Protein AF-A0A6P0Z2C8-F1 (afdb_monomer_lite)

Radius of gyration: 12.18 Å; chains: 1; bounding box: 26×21×36 Å

Sequence (54 aa):
QPTQRPTLRWIFQQFMAVHVAILNGVKHITNLTAQRQLILQFMGASCQKYYLLS

Secondary structure (DSSP, 8-state):
---SS--HHHHHHHHTT-EEEEETTEEEEES--HHHHHHHHTSHHHHHHHHHT-

Foldseek 3Di:
DDDPDDDPVNLVVQCPPWDWDQDPNDTDTPPCDPVNVVSQVVVDDVSCCVRVVD

Structure (mmCIF, N/CA/C/O backbone):
data_AF-A0A6P0Z2C8-F1
#
_entry.id   AF-A0A6P0Z2C8-F1
#
loop_
_atom_site.group_PDB
_atom_site.id
_atom_site.type_symbol
_atom_site.label_atom_id
_atom_site.label_alt_id
_atom_site.label_comp_id
_atom_site.label_asym_id
_atom_site.label_entity_id
_atom_site.label_seq_id
_atom_site.pdbx_PDB_ins_code
_atom_site.Cartn_x
_atom_site.Cartn_y
_atom_site.Cartn_z
_atom_site.occupancy
_atom_site.B_iso_or_equiv
_atom_site.auth_seq_id
_atom_site.auth_comp_id
_atom_site.auth_asym_id
_atom_site.auth_atom_id
_atom_site.pdbx_PDB_model_num
ATOM 1 N N . GLN A 1 1 ? 3.116 2.855 20.677 1.00 59.81 1 GLN A N 1
ATOM 2 C CA . GLN A 1 1 ? 1.759 2.267 20.719 1.00 59.81 1 GLN A CA 1
ATOM 3 C C . GLN A 1 1 ? 0.952 2.792 19.534 1.00 59.81 1 GLN A C 1
ATOM 5 O O . GLN A 1 1 ? 1.148 3.954 19.185 1.00 59.81 1 GLN A O 1
ATOM 10 N N . PRO A 1 2 ? 0.101 1.973 18.892 1.00 67.94 2 PRO A N 1
ATOM 11 C CA . PRO A 1 2 ? -0.813 2.438 17.849 1.00 67.94 2 PRO A CA 1
ATOM 12 C C . PRO A 1 2 ? -1.781 3.479 18.421 1.00 67.94 2 PRO A C 1
ATOM 14 O O . PRO A 1 2 ? -2.275 3.315 19.536 1.00 67.94 2 PRO A O 1
ATOM 17 N N . THR A 1 3 ? -2.043 4.557 17.681 1.00 77.81 3 THR A N 1
ATOM 18 C CA . THR A 1 3 ? -3.058 5.535 18.092 1.00 77.81 3 THR A CA 1
ATOM 19 C C . THR A 1 3 ? -4.452 4.955 17.871 1.00 77.81 3 THR A C 1
ATOM 21 O O . THR A 1 3 ? -4.743 4.419 16.805 1.00 77.81 3 THR A O 1
ATOM 24 N N . GLN A 1 4 ? -5.335 5.097 18.860 1.00 84.50 4 GLN A N 1
ATOM 25 C CA . GLN A 1 4 ? -6.751 4.731 18.721 1.00 84.50 4 GLN A CA 1
ATOM 26 C C . GLN A 1 4 ? -7.541 5.746 17.877 1.00 84.50 4 GLN A C 1
ATOM 28 O O . GLN A 1 4 ? -8.693 5.509 1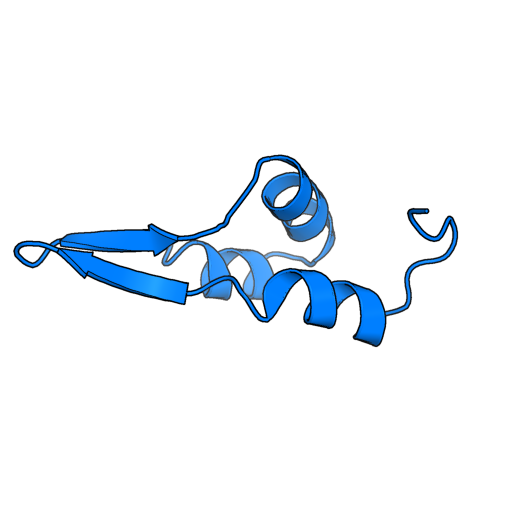7.530 1.00 84.50 4 GLN A O 1
ATOM 33 N N . ARG A 1 5 ? -6.932 6.894 17.549 1.00 86.19 5 ARG A N 1
ATOM 34 C CA . ARG A 1 5 ? -7.510 7.958 16.718 1.00 86.19 5 ARG A CA 1
ATOM 35 C C . ARG A 1 5 ? -6.501 8.353 15.638 1.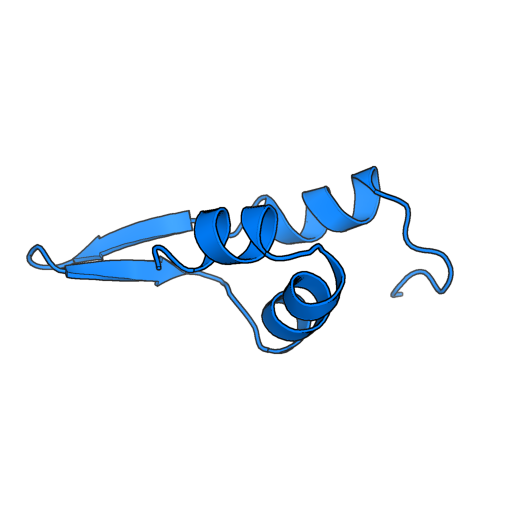00 86.19 5 ARG A C 1
ATOM 37 O O . ARG A 1 5 ? -5.775 9.338 15.808 1.00 86.19 5 ARG A O 1
ATOM 44 N N . PRO A 1 6 ? -6.363 7.553 14.569 1.00 86.38 6 PRO A N 1
ATOM 45 C CA . PRO A 1 6 ? -5.435 7.862 13.492 1.00 86.38 6 PRO A CA 1
ATOM 46 C C . PRO A 1 6 ? -5.877 9.129 12.759 1.00 86.38 6 PRO A C 1
ATOM 48 O O . PRO A 1 6 ? -7.033 9.278 12.374 1.00 86.38 6 PRO A O 1
ATOM 51 N N . THR A 1 7 ? -4.940 10.051 12.559 1.00 91.50 7 THR A N 1
ATOM 52 C CA . THR A 1 7 ? -5.139 11.189 11.656 1.00 91.50 7 THR A CA 1
ATOM 53 C C . THR A 1 7 ? -4.744 10.792 10.241 1.00 91.50 7 THR A C 1
ATOM 55 O O . THR A 1 7 ? -3.935 9.882 10.051 1.00 91.50 7 THR A O 1
ATOM 58 N N . LEU A 1 8 ? -5.234 11.519 9.236 1.00 89.00 8 LEU A N 1
ATOM 59 C CA . LEU A 1 8 ? -4.828 11.294 7.847 1.00 89.00 8 LEU A CA 1
ATOM 60 C C . LEU A 1 8 ? -3.301 11.411 7.665 1.00 89.00 8 LEU A C 1
ATOM 62 O O . LEU A 1 8 ? -2.691 10.605 6.967 1.00 89.00 8 LEU A O 1
ATOM 66 N N . ARG A 1 9 ? -2.659 12.349 8.376 1.00 92.19 9 ARG A N 1
ATOM 67 C CA . ARG A 1 9 ? -1.193 12.466 8.420 1.00 92.19 9 ARG A CA 1
ATOM 68 C C . ARG A 1 9 ? -0.539 11.193 8.956 1.00 92.19 9 ARG A C 1
ATOM 70 O O . ARG A 1 9 ? 0.410 10.705 8.352 1.00 92.19 9 ARG A O 1
ATOM 77 N N . TRP A 1 10 ? -1.030 10.666 10.077 1.00 90.69 10 TRP A N 1
ATOM 78 C CA . TRP A 1 10 ? -0.491 9.440 10.668 1.00 90.69 10 TRP A CA 1
ATOM 79 C C . TRP A 1 10 ? -0.665 8.244 9.729 1.00 90.69 10 TRP A C 1
ATOM 81 O O . TRP A 1 10 ? 0.258 7.449 9.572 1.00 90.69 10 TRP A O 1
ATOM 91 N N . ILE A 1 11 ? -1.817 8.155 9.056 1.00 89.50 11 ILE A N 1
ATOM 92 C CA . ILE A 1 11 ? -2.083 7.134 8.040 1.00 89.50 11 ILE A CA 1
ATOM 93 C C . ILE A 1 11 ? -1.027 7.221 6.939 1.00 89.50 11 ILE A C 1
ATOM 95 O O . ILE A 1 11 ? -0.325 6.243 6.711 1.00 89.50 11 ILE A O 1
ATOM 99 N N . PHE A 1 12 ? -0.817 8.389 6.326 1.00 88.94 12 PHE A N 1
ATOM 100 C CA . PHE A 1 12 ? 0.198 8.533 5.278 1.00 88.94 12 PHE A CA 1
ATOM 101 C C . PHE A 1 12 ? 1.626 8.257 5.767 1.00 88.94 12 PHE A C 1
ATOM 103 O O . PHE A 1 12 ? 2.411 7.674 5.022 1.00 88.94 12 PHE A O 1
ATOM 110 N N . GLN A 1 13 ? 1.957 8.565 7.025 1.00 90.38 13 GLN A N 1
ATOM 111 C CA . GLN A 1 13 ? 3.244 8.176 7.617 1.00 90.38 13 GLN A CA 1
ATOM 112 C C . GLN A 1 13 ? 3.440 6.655 7.649 1.00 90.38 13 GLN A C 1
ATOM 114 O O . GLN A 1 13 ? 4.555 6.186 7.424 1.00 90.38 13 GLN A O 1
ATOM 119 N N . GLN A 1 14 ? 2.376 5.871 7.858 1.00 88.25 14 GLN A N 1
ATOM 120 C CA . GLN A 1 14 ? 2.464 4.412 7.757 1.00 88.25 14 GLN A CA 1
ATOM 121 C C . GLN A 1 14 ? 2.790 3.943 6.335 1.00 88.25 14 GLN A C 1
ATOM 123 O O . GLN A 1 14 ? 3.369 2.875 6.188 1.00 88.25 14 GLN A O 1
ATOM 128 N N . PHE A 1 15 ? 2.474 4.719 5.296 1.00 91.38 15 PHE A N 1
ATOM 129 C CA . PHE A 1 15 ? 2.735 4.355 3.899 1.00 91.38 15 PHE A CA 1
ATOM 130 C C . PHE A 1 15 ? 4.019 4.950 3.316 1.00 91.38 15 PHE A C 1
ATOM 132 O O . PHE A 1 15 ? 4.411 4.548 2.225 1.00 91.38 15 PHE A O 1
ATOM 139 N N . MET A 1 16 ? 4.715 5.847 4.024 1.00 90.38 16 MET A N 1
ATOM 140 C CA . MET A 1 16 ? 5.943 6.488 3.519 1.00 90.38 16 MET A CA 1
ATOM 141 C C . MET A 1 16 ? 7.044 5.497 3.131 1.00 90.38 16 MET A C 1
ATOM 143 O O . MET A 1 16 ? 7.852 5.797 2.262 1.00 90.38 16 MET A O 1
ATOM 147 N N . ALA A 1 17 ? 7.073 4.335 3.783 1.00 89.38 17 ALA A N 1
ATOM 148 C CA . ALA A 1 17 ? 8.069 3.300 3.539 1.00 89.38 17 ALA A CA 1
ATOM 149 C C . ALA A 1 17 ? 7.588 2.203 2.569 1.00 89.38 17 ALA A C 1
ATOM 151 O O . ALA A 1 17 ? 8.245 1.168 2.470 1.00 89.38 17 ALA A O 1
ATOM 152 N N . VAL A 1 18 ? 6.417 2.369 1.937 1.00 91.62 18 VAL A N 1
ATOM 153 C CA . VAL A 1 18 ? 5.935 1.494 0.856 1.00 91.62 18 VAL A CA 1
ATOM 154 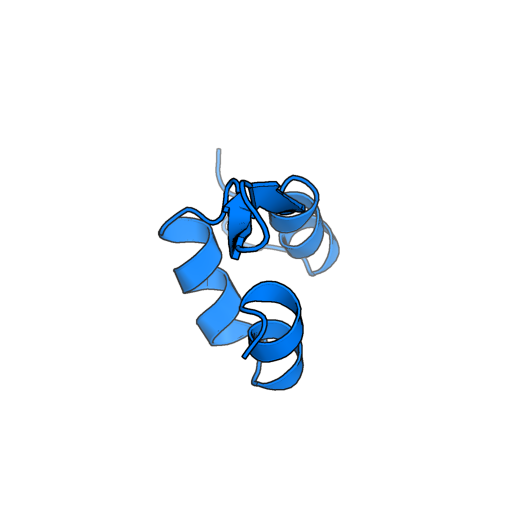C C . VAL A 1 18 ? 6.520 1.997 -0.457 1.00 91.62 18 VAL A C 1
ATOM 156 O O . VAL A 1 18 ? 6.314 3.152 -0.827 1.00 91.62 18 VAL A O 1
ATOM 159 N N . HIS A 1 19 ? 7.230 1.126 -1.170 1.00 89.75 19 HIS A N 1
ATOM 160 C CA . HIS A 1 19 ? 7.897 1.478 -2.421 1.00 89.75 19 HIS A CA 1
ATOM 161 C C . HIS A 1 19 ? 7.667 0.410 -3.485 1.00 89.75 19 HIS A C 1
ATOM 163 O O . HIS A 1 19 ? 7.385 -0.747 -3.181 1.00 89.75 19 HIS A O 1
ATOM 169 N N . VAL A 1 20 ? 7.828 0.799 -4.746 1.00 91.44 20 VAL A N 1
ATOM 170 C CA . VAL A 1 20 ? 7.859 -0.134 -5.872 1.00 91.44 20 VAL A CA 1
ATOM 171 C C . VAL A 1 20 ? 9.316 -0.409 -6.214 1.00 91.44 20 VAL A C 1
ATOM 173 O O . VAL A 1 20 ? 10.051 0.506 -6.574 1.00 91.44 20 VAL A O 1
ATOM 176 N N . ALA A 1 21 ? 9.731 -1.664 -6.103 1.00 90.44 21 ALA A N 1
ATOM 177 C CA . ALA A 1 21 ? 11.023 -2.146 -6.566 1.00 90.44 21 ALA A CA 1
ATOM 178 C C . ALA A 1 21 ? 10.844 -2.900 -7.887 1.00 90.44 21 ALA A C 1
ATOM 180 O O . ALA A 1 21 ? 9.885 -3.653 -8.047 1.00 90.44 21 ALA A O 1
ATOM 181 N N . ILE A 1 22 ? 11.763 -2.712 -8.832 1.00 91.88 22 ILE A N 1
ATOM 182 C CA . ILE A 1 22 ? 11.786 -3.479 -10.081 1.00 91.88 22 ILE A CA 1
ATOM 183 C C . ILE A 1 22 ? 12.913 -4.499 -9.967 1.00 91.88 22 ILE A C 1
ATOM 185 O O . ILE A 1 22 ? 14.079 -4.120 -9.880 1.00 91.88 22 ILE A O 1
ATOM 189 N N . LEU A 1 23 ? 12.566 -5.783 -9.958 1.00 91.38 23 LEU A N 1
ATOM 190 C CA . LEU A 1 23 ? 13.517 -6.892 -9.916 1.00 91.38 23 LEU A CA 1
ATOM 191 C C . LEU A 1 23 ? 13.294 -7.743 -11.162 1.00 91.38 23 LEU A C 1
ATOM 193 O O . LEU A 1 23 ? 12.186 -8.216 -11.397 1.00 91.38 23 LEU A O 1
ATOM 197 N N . ASN A 1 24 ? 14.328 -7.898 -11.991 1.00 92.56 24 ASN A N 1
ATOM 198 C CA . ASN A 1 24 ? 14.260 -8.652 -13.251 1.00 92.56 24 ASN A CA 1
ATOM 199 C C . ASN A 1 24 ? 13.088 -8.231 -14.167 1.00 92.56 24 ASN A C 1
ATOM 201 O O . ASN A 1 24 ? 12.442 -9.067 -14.790 1.00 92.56 24 ASN A O 1
ATOM 205 N N . GLY A 1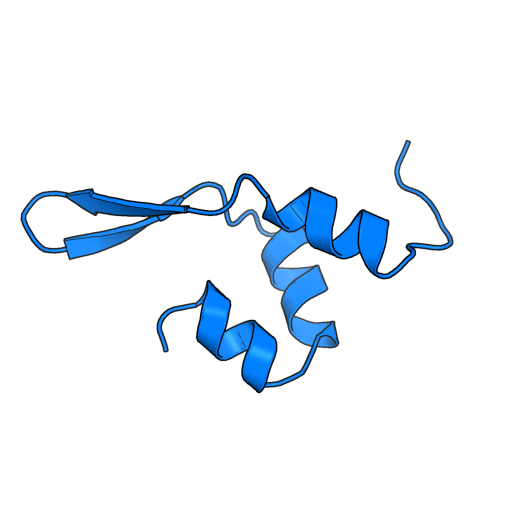 25 ? 12.779 -6.931 -14.218 1.00 91.12 25 GLY A N 1
ATOM 206 C CA . GLY A 1 25 ? 11.669 -6.388 -15.014 1.00 91.12 25 GLY A CA 1
ATOM 207 C C . GLY A 1 25 ? 10.276 -6.552 -14.389 1.00 91.12 25 GLY A C 1
ATOM 208 O O . GLY A 1 25 ? 9.310 -6.009 -14.920 1.00 91.12 25 GLY A O 1
ATOM 209 N N . VAL A 1 26 ? 10.160 -7.229 -13.244 1.00 90.62 26 VAL A N 1
ATOM 210 C CA . VAL A 1 26 ? 8.904 -7.409 -12.507 1.00 90.62 26 VAL A CA 1
ATOM 211 C C . VAL A 1 26 ? 8.785 -6.347 -11.415 1.00 90.62 26 VAL A C 1
ATOM 213 O O . VAL A 1 26 ? 9.735 -6.083 -10.677 1.00 90.62 26 VAL A O 1
ATOM 216 N N . LYS A 1 27 ? 7.609 -5.715 -11.309 1.00 90.25 27 LYS A N 1
ATOM 217 C CA . LYS A 1 27 ? 7.304 -4.758 -10.237 1.00 90.25 27 LYS A CA 1
ATOM 218 C C . LYS A 1 27 ? 6.922 -5.510 -8.964 1.00 90.25 27 LYS A C 1
ATOM 220 O O . LYS A 1 27 ? 5.994 -6.312 -8.966 1.00 90.25 27 LYS A O 1
ATOM 225 N N . HIS A 1 28 ? 7.590 -5.182 -7.869 1.00 88.75 28 HIS A N 1
ATOM 226 C CA . HIS A 1 28 ? 7.314 -5.683 -6.531 1.00 88.75 28 HIS A CA 1
ATOM 227 C C . HIS A 1 28 ? 6.988 -4.515 -5.609 1.00 88.75 28 HIS A C 1
ATOM 229 O O . HIS A 1 28 ? 7.733 -3.539 -5.548 1.00 88.75 28 HIS A O 1
ATOM 235 N N . ILE A 1 29 ? 5.896 -4.622 -4.859 1.00 91.38 29 ILE A N 1
ATOM 236 C CA . ILE A 1 29 ? 5.578 -3.649 -3.815 1.00 91.38 29 ILE A CA 1
ATOM 237 C C . ILE A 1 29 ? 6.259 -4.112 -2.529 1.00 91.38 29 ILE A C 1
ATOM 239 O O . ILE A 1 29 ? 5.977 -5.196 -2.018 1.00 91.38 29 ILE A O 1
ATOM 243 N N . THR A 1 30 ? 7.172 -3.304 -2.004 1.00 91.38 30 THR A N 1
ATOM 244 C CA . THR A 1 30 ? 7.908 -3.603 -0.776 1.00 91.38 30 THR A CA 1
ATOM 245 C C . THR A 1 30 ? 7.219 -2.981 0.433 1.00 91.38 30 THR A C 1
ATOM 247 O O . THR A 1 30 ? 6.553 -1.948 0.339 1.00 91.38 30 THR A O 1
ATOM 250 N N . ASN A 1 31 ? 7.375 -3.624 1.596 1.00 90.94 31 ASN A N 1
ATOM 251 C CA . ASN A 1 31 ? 6.888 -3.125 2.887 1.00 90.94 31 ASN A CA 1
ATOM 252 C C . ASN A 1 31 ? 5.363 -2.886 2.964 1.00 90.94 31 ASN A C 1
ATOM 254 O O . ASN A 1 31 ? 4.876 -2.121 3.804 1.00 90.94 31 ASN A O 1
ATOM 258 N N . LEU A 1 32 ? 4.598 -3.545 2.091 1.00 91.19 32 LEU A N 1
ATOM 259 C CA . LEU A 1 32 ? 3.143 -3.599 2.144 1.00 91.19 32 LEU A CA 1
ATOM 260 C C . LEU A 1 32 ? 2.712 -4.754 3.058 1.00 91.19 32 LEU A C 1
ATOM 262 O O . LEU A 1 32 ? 2.383 -5.846 2.609 1.00 91.19 32 LEU A O 1
ATOM 266 N N . THR A 1 33 ? 2.776 -4.523 4.366 1.00 92.81 33 THR A N 1
ATOM 267 C CA . THR A 1 33 ? 2.394 -5.521 5.376 1.00 92.81 33 THR A CA 1
ATOM 268 C C . THR A 1 33 ? 0.875 -5.720 5.436 1.00 92.81 33 THR A C 1
ATOM 270 O O . THR A 1 33 ? 0.114 -4.842 5.025 1.00 92.81 33 THR A O 1
ATOM 273 N N . ALA A 1 34 ? 0.416 -6.821 6.043 1.00 90.69 34 ALA A N 1
ATOM 274 C CA . ALA A 1 34 ? -1.013 -7.099 6.233 1.00 90.69 34 ALA A CA 1
ATOM 275 C C . ALA A 1 34 ? -1.763 -5.952 6.942 1.00 90.69 34 ALA A C 1
ATOM 277 O O . ALA A 1 34 ? -2.870 -5.590 6.552 1.00 90.69 34 ALA A O 1
ATOM 278 N N . GLN A 1 35 ? -1.132 -5.306 7.931 1.00 90.12 35 GLN A N 1
ATOM 279 C CA . GLN A 1 35 ? -1.703 -4.132 8.599 1.00 90.12 35 GLN A CA 1
ATOM 280 C C . GLN A 1 35 ? -1.919 -2.964 7.623 1.00 90.12 35 GLN A C 1
ATOM 282 O O . GLN A 1 35 ? -2.942 -2.287 7.679 1.00 90.12 35 GLN A O 1
ATOM 287 N N . ARG A 1 36 ? -0.966 -2.712 6.719 1.00 91.25 36 ARG A N 1
ATOM 288 C CA . ARG A 1 36 ? -1.069 -1.633 5.724 1.00 91.25 36 ARG A CA 1
ATOM 289 C C . ARG A 1 36 ? -2.104 -1.962 4.653 1.00 91.25 36 ARG A C 1
ATOM 291 O O . ARG A 1 36 ? -2.850 -1.076 4.252 1.00 91.25 36 ARG A O 1
ATOM 298 N N . GLN A 1 37 ? -2.213 -3.230 4.255 1.00 90.75 37 GLN A N 1
ATOM 299 C CA . GLN A 1 37 ? -3.291 -3.694 3.377 1.00 90.75 37 GLN A CA 1
ATOM 300 C C . GLN A 1 37 ? -4.667 -3.492 4.021 1.00 90.75 37 GLN A C 1
ATOM 302 O O . GLN A 1 37 ? -5.572 -2.993 3.361 1.00 90.75 37 GLN A O 1
ATOM 307 N N . LEU A 1 38 ? -4.810 -3.798 5.314 1.00 90.25 38 LEU A N 1
ATOM 308 C CA . LEU A 1 38 ? -6.049 -3.555 6.050 1.00 90.25 38 LEU A CA 1
ATOM 309 C C . LEU A 1 38 ? -6.400 -2.060 6.084 1.00 90.25 38 LEU A C 1
ATOM 311 O O . LEU A 1 38 ? -7.531 -1.698 5.790 1.00 90.25 38 LEU A O 1
ATOM 315 N N . ILE A 1 39 ? -5.435 -1.178 6.370 1.00 90.44 39 ILE A N 1
ATOM 316 C CA . ILE A 1 39 ? -5.668 0.278 6.350 1.00 90.44 39 ILE A CA 1
ATOM 317 C C . ILE A 1 39 ? -6.102 0.749 4.949 1.00 90.44 39 ILE A C 1
ATOM 319 O O . ILE A 1 39 ? -7.042 1.534 4.838 1.00 90.44 39 ILE A O 1
ATOM 323 N N . LEU A 1 40 ? -5.478 0.241 3.877 1.00 90.38 40 LEU A N 1
ATOM 324 C CA . LEU A 1 40 ? -5.829 0.569 2.485 1.00 90.38 40 LEU A CA 1
ATOM 325 C C . LEU A 1 40 ? -7.279 0.237 2.126 1.00 90.38 40 LEU A C 1
ATOM 327 O O . LEU A 1 40 ? -7.896 0.975 1.354 1.00 90.38 40 LEU A O 1
ATOM 331 N N . GLN A 1 41 ? -7.846 -0.831 2.694 1.00 90.00 41 GLN A N 1
ATOM 332 C CA . GLN A 1 41 ? -9.245 -1.204 2.456 1.00 90.00 41 GLN A CA 1
ATOM 333 C C . GLN A 1 41 ? -10.222 -0.091 2.873 1.00 90.00 41 GLN A C 1
ATOM 335 O O . GLN A 1 41 ? -11.271 0.060 2.253 1.00 90.00 41 GLN A O 1
ATOM 340 N N . PHE A 1 42 ? -9.840 0.757 3.834 1.00 89.94 42 PHE A N 1
ATOM 341 C CA . PHE A 1 42 ? -10.648 1.885 4.306 1.00 89.94 42 PHE A CA 1
ATOM 342 C C . PHE A 1 42 ? -10.377 3.214 3.573 1.00 89.94 42 PHE A C 1
ATOM 344 O O . PHE A 1 42 ? -11.119 4.171 3.769 1.00 89.94 42 PHE A O 1
ATOM 351 N N . MET A 1 43 ? -9.342 3.308 2.724 1.00 87.25 43 MET A N 1
ATOM 352 C CA . MET A 1 43 ? -8.925 4.564 2.063 1.00 87.25 43 MET A CA 1
ATOM 353 C C . MET A 1 43 ? -9.593 4.825 0.697 1.00 87.25 43 MET A C 1
ATOM 355 O O . MET A 1 43 ? -9.269 5.804 0.021 1.00 87.25 43 MET A O 1
ATOM 359 N N . GLY A 1 44 ? -10.526 3.962 0.285 1.00 87.06 44 GLY A N 1
ATOM 360 C CA . GLY A 1 44 ? -11.241 4.060 -0.989 1.00 87.06 44 GLY A CA 1
ATOM 361 C C . GLY A 1 44 ? -10.436 3.582 -2.206 1.00 87.06 44 GLY A C 1
ATOM 362 O O . GLY A 1 44 ? -9.223 3.370 -2.150 1.00 87.06 44 GLY A O 1
ATOM 363 N N . ALA A 1 45 ? -11.133 3.410 -3.333 1.00 88.38 45 ALA A N 1
ATOM 364 C CA . ALA A 1 45 ? -10.592 2.746 -4.521 1.00 88.38 45 ALA A CA 1
ATOM 365 C C . ALA A 1 45 ? -9.357 3.449 -5.115 1.00 88.38 45 ALA A C 1
ATOM 367 O O . ALA A 1 45 ? -8.405 2.780 -5.504 1.00 88.38 45 ALA A O 1
ATOM 368 N N . SER A 1 46 ? -9.328 4.784 -5.158 1.00 88.81 46 SER A N 1
ATOM 369 C CA . SER A 1 46 ? -8.197 5.528 -5.738 1.00 88.81 46 SER A CA 1
ATOM 370 C C . SER A 1 46 ? -6.887 5.292 -4.981 1.00 88.81 46 SER A C 1
ATOM 372 O O . SER A 1 46 ? -5.845 5.095 -5.602 1.00 88.81 46 SER A O 1
ATOM 374 N N . CYS A 1 47 ? -6.937 5.253 -3.645 1.00 88.44 47 CYS A N 1
ATOM 375 C CA . CYS A 1 47 ? -5.761 4.972 -2.823 1.00 88.44 47 CYS A CA 1
ATOM 376 C C . CYS A 1 47 ? -5.302 3.521 -2.992 1.00 88.44 47 CYS A C 1
ATOM 378 O O . CYS A 1 47 ? -4.107 3.264 -3.112 1.00 88.44 47 CYS A O 1
ATOM 380 N N . GLN A 1 48 ? -6.244 2.575 -3.049 1.00 89.12 48 GLN A N 1
ATOM 381 C CA . GLN A 1 48 ? -5.932 1.163 -3.276 1.00 89.12 48 GLN A CA 1
ATOM 382 C C . GLN A 1 48 ? -5.181 0.964 -4.591 1.00 89.12 48 GLN A C 1
ATOM 384 O O . GLN A 1 48 ? -4.100 0.386 -4.582 1.00 89.12 48 GLN A O 1
ATOM 389 N N . LYS A 1 49 ? -5.688 1.530 -5.692 1.00 88.88 49 LYS A N 1
ATOM 390 C CA . LYS A 1 49 ? -5.037 1.451 -7.009 1.00 88.88 49 LYS A CA 1
ATOM 391 C C . LYS A 1 49 ? -3.626 2.037 -7.005 1.00 88.88 49 LYS A C 1
ATOM 393 O O . LYS A 1 49 ? -2.702 1.426 -7.535 1.00 88.88 49 LYS A O 1
ATOM 398 N N . TYR A 1 50 ? -3.441 3.187 -6.350 1.00 89.12 50 TYR A N 1
ATOM 399 C CA . TYR A 1 50 ? -2.134 3.842 -6.253 1.00 89.12 50 TYR A CA 1
ATOM 400 C C . TYR A 1 50 ? -1.070 2.947 -5.597 1.00 89.12 50 TYR A C 1
ATOM 402 O O . TYR A 1 50 ? 0.049 2.859 -6.097 1.00 89.12 50 TYR A O 1
ATOM 410 N N . TYR A 1 51 ? -1.411 2.260 -4.501 1.00 87.69 51 TYR A N 1
ATOM 411 C CA . TYR A 1 51 ? -0.453 1.426 -3.766 1.00 87.69 51 TYR A CA 1
ATOM 412 C C . TYR A 1 51 ? -0.378 -0.029 -4.248 1.00 87.69 51 TYR A C 1
ATOM 414 O O . TYR A 1 51 ? 0.650 -0.663 -4.028 1.00 87.69 51 TYR A O 1
ATOM 422 N N . LEU A 1 52 ? -1.426 -0.564 -4.886 1.00 82.06 52 LEU A N 1
ATOM 423 C CA . LEU A 1 52 ? -1.487 -1.954 -5.361 1.00 82.06 52 LEU A CA 1
ATOM 424 C C . LEU A 1 52 ? -1.039 -2.134 -6.818 1.00 82.06 52 LEU A C 1
ATOM 426 O O . LEU A 1 52 ? -0.921 -3.273 -7.263 1.00 82.06 52 LEU A O 1
ATOM 430 N N . LEU A 1 53 ? -0.744 -1.045 -7.542 1.00 66.94 53 LEU A N 1
ATOM 431 C CA . LEU A 1 53 ? -0.356 -1.071 -8.963 1.00 66.94 53 LEU A CA 1
ATOM 432 C C . LEU A 1 53 ? -1.375 -1.798 -9.865 1.00 66.94 53 LEU A C 1
ATOM 434 O O . LEU A 1 53 ? -0.995 -2.354 -10.896 1.00 66.94 53 LEU A O 1
ATOM 438 N N . SER A 1 54 ? -2.647 -1.791 -9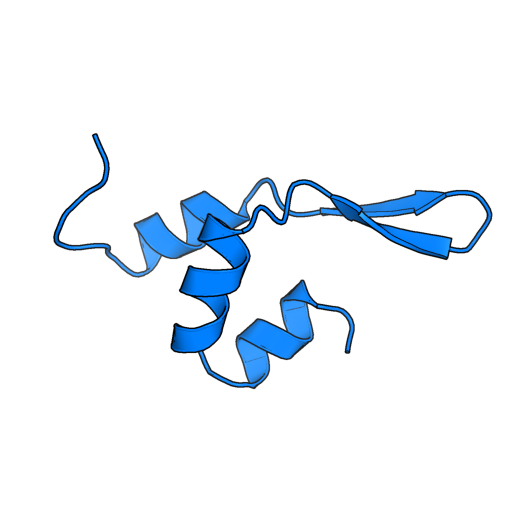.458 1.00 57.34 54 SER A N 1
ATOM 439 C C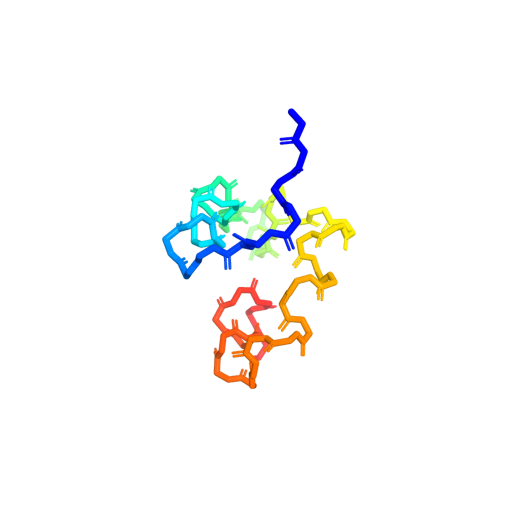A . SER A 1 54 ? -3.788 -2.451 -10.106 1.00 57.34 54 SER A CA 1
ATOM 440 C C . SER A 1 54 ? -4.783 -1.442 -10.660 1.00 57.34 54 SER A C 1
ATOM 442 O O . SER A 1 54 ? -5.145 -0.529 -9.878 1.00 57.34 54 SER A O 1
#

pLDDT: mean 87.53, std 7.48, range [57.34, 92.81]